Protein AF-A0ABD6FFY5-F1 (afdb_monomer)

Solvent-accessible surface area (backbone atoms only — not comparable to full-atom values): 6289 Å² total; per-residue (Å²): 136,85,85,80,80,79,77,78,77,76,72,80,66,81,62,47,71,41,43,79,46,81,83,83,56,76,57,33,28,36,35,41,38,35,37,79,57,88,78,69,49,78,47,80,49,19,35,42,72,72,16,30,47,76,50,90,58,88,59,41,30,33,35,36,37,37,21,16,77,32,33,36,37,61,43,51,74,64,81,81,51,63,97,59,59,44,56,51,74,33,80,52,71,41,55,71,80,96,42,47,42,48,52,34,30,43,29,41,105

Nearest PDB structures (foldseek):
  3hzb-assembly2_D  TM=5.161E-01  e=3.491E+00  Flavobacterium johnsoniae UW101
  1cdt-assembly1_B  TM=3.710E-01  e=9.692E+00  Naja mossambica
  4k6b-assembly1_C  TM=2.349E-01  e=7.408E+00  Bacteriophage sp.

Radius of gyration: 16.48 Å; Cα contacts (8 Å, |Δi|>4): 232; chains: 1; bounding box: 55×46×29 Å

Organism: NCBI:txid37925

Secondary structure (DSSP, 8-state):
--------------PPBPEEE-S--TTSEEEEEEE-SSSPEEEEEEEESSEEEE---TTEEEEEEE-TTS-EEEEESSSS--SSPBPTT-EEE--SSS--B-EEEEEE-

pLDDT: mean 81.46, std 16.95, range [33.09, 97.5]

Sequence (109 aa):
MAAAVTAAVVNPGTAAAIDQVPCNNNEFVRIEIHHSLWPPRETYWCFANGGEVTWSSSQWWVTQIWTGNNRVQWFGDGRWQPAQPINKWTVFGWPNHPGGVRINGIRIV

Foldseek 3Di:
DDDDDPDPPPDPPQWDAWDWDDPPDLQWKWWFKWFPPPPTDTDIITTDDFGKDFDPDPGIFTFKIQHHVFFKFWDFPVPPGDPGTDHHRDIDGWDPPVTTTGTGMMGTD

Structure (mmCIF, N/CA/C/O backbone):
data_AF-A0ABD6FFY5-F1
#
_entry.id   AF-A0ABD6FFY5-F1
#
loop_
_atom_site.group_PDB
_atom_site.id
_atom_site.type_symbol
_atom_site.label_atom_id
_atom_site.label_alt_id
_atom_site.label_comp_id
_atom_site.label_asym_id
_atom_site.label_entity_id
_atom_site.label_seq_id
_atom_site.pdbx_PDB_ins_code
_atom_site.Cartn_x
_atom_site.Cartn_y
_atom_site.Cartn_z
_atom_site.occupancy
_atom_site.B_iso_or_equiv
_atom_site.auth_seq_id
_atom_site.auth_comp_id
_atom_site.auth_asym_id
_atom_site.auth_atom_id
_atom_site.pdbx_PDB_model_num
ATOM 1 N N . MET A 1 1 ? -38.865 -32.444 5.894 1.00 42.19 1 MET A N 1
ATOM 2 C CA . MET A 1 1 ? -38.832 -31.040 5.430 1.00 42.19 1 MET A CA 1
ATOM 3 C C . MET A 1 1 ? -37.369 -30.638 5.323 1.00 42.19 1 MET A C 1
ATOM 5 O O . MET A 1 1 ? -36.663 -30.773 6.311 1.00 42.19 1 MET A O 1
ATOM 9 N N . ALA A 1 2 ? -36.891 -30.286 4.128 1.00 48.62 2 ALA A N 1
ATOM 10 C CA . ALA A 1 2 ? -35.494 -29.924 3.889 1.00 48.62 2 ALA A CA 1
ATOM 11 C C . ALA A 1 2 ? -35.313 -28.411 4.076 1.00 48.62 2 ALA A C 1
ATOM 13 O O . ALA A 1 2 ? -36.073 -27.631 3.506 1.00 48.62 2 ALA A O 1
ATOM 14 N N . ALA A 1 3 ? -34.336 -28.005 4.887 1.00 53.12 3 ALA A N 1
ATOM 15 C CA . ALA A 1 3 ? -33.973 -26.604 5.066 1.00 53.12 3 ALA A CA 1
ATOM 16 C C . ALA A 1 3 ? -33.052 -26.174 3.916 1.00 53.12 3 ALA A C 1
ATOM 18 O O . ALA A 1 3 ? -31.936 -26.675 3.787 1.00 53.12 3 ALA A O 1
ATOM 19 N N . ALA A 1 4 ? -33.525 -25.260 3.071 1.00 52.44 4 ALA A N 1
ATOM 20 C CA . ALA A 1 4 ? -32.690 -24.612 2.072 1.00 52.44 4 ALA A CA 1
ATOM 21 C C . ALA A 1 4 ? -31.881 -23.502 2.757 1.00 52.44 4 ALA A C 1
ATOM 23 O O . ALA A 1 4 ? -32.440 -22.507 3.214 1.00 52.44 4 ALA A O 1
ATOM 24 N N . VAL A 1 5 ? -30.563 -23.681 2.842 1.00 54.12 5 VAL A N 1
ATOM 25 C CA . VAL A 1 5 ? -29.641 -22.614 3.238 1.00 54.12 5 VAL A CA 1
ATOM 26 C C . VAL A 1 5 ? -29.439 -21.735 2.008 1.00 54.12 5 VAL A C 1
ATOM 28 O O . VAL A 1 5 ? -28.700 -22.091 1.093 1.00 54.12 5 VAL A O 1
ATOM 31 N N . THR A 1 6 ? -30.130 -20.601 1.944 1.00 52.28 6 THR A N 1
ATOM 32 C CA . THR A 1 6 ? -29.824 -19.557 0.962 1.00 52.28 6 THR A CA 1
ATOM 33 C C . THR A 1 6 ? -28.458 -18.976 1.297 1.00 52.28 6 THR A C 1
ATOM 35 O O . THR A 1 6 ? -28.326 -18.162 2.210 1.00 52.28 6 THR A O 1
ATOM 38 N N . ALA A 1 7 ? -27.429 -19.411 0.570 1.00 48.31 7 ALA A N 1
ATOM 39 C CA . ALA A 1 7 ? -26.150 -18.726 0.541 1.00 48.31 7 ALA A CA 1
ATOM 40 C C . ALA A 1 7 ? -26.392 -17.322 -0.028 1.00 48.31 7 ALA A C 1
ATOM 42 O O . ALA A 1 7 ? -26.699 -17.164 -1.210 1.00 48.31 7 ALA A O 1
ATOM 43 N N . ALA A 1 8 ? -26.307 -16.304 0.828 1.00 45.09 8 ALA A N 1
ATOM 44 C CA . ALA A 1 8 ? -26.254 -14.927 0.378 1.00 45.09 8 ALA A CA 1
ATOM 45 C C . ALA A 1 8 ? -24.983 -14.775 -0.465 1.00 45.09 8 ALA A C 1
ATOM 47 O O . ALA A 1 8 ? -23.869 -14.785 0.059 1.00 45.09 8 ALA A O 1
ATOM 48 N N . VAL A 1 9 ? -25.151 -14.689 -1.783 1.00 40.16 9 VAL A N 1
ATOM 49 C CA . VAL A 1 9 ? -24.081 -14.283 -2.688 1.00 40.16 9 VAL A CA 1
ATOM 50 C C . VAL A 1 9 ? -23.808 -12.820 -2.365 1.00 40.16 9 VAL A C 1
ATOM 52 O O . VAL A 1 9 ? -24.548 -11.926 -2.775 1.00 40.16 9 VAL A O 1
ATOM 55 N N . VAL A 1 10 ? -22.785 -12.575 -1.549 1.00 40.97 10 VAL A N 1
ATOM 56 C CA . VAL A 1 10 ? -22.256 -11.232 -1.336 1.00 40.97 10 VAL A CA 1
ATOM 57 C C . VAL A 1 10 ? -21.623 -10.839 -2.662 1.00 40.97 10 VAL A C 1
ATOM 59 O O . VAL A 1 10 ? -20.504 -11.245 -2.958 1.00 40.97 10 VAL A O 1
ATOM 62 N N . ASN A 1 11 ? -22.362 -10.108 -3.496 1.00 33.09 11 ASN A N 1
ATOM 63 C CA . ASN A 1 11 ? -21.766 -9.427 -4.635 1.00 33.09 11 ASN A CA 1
ATOM 64 C C . ASN A 1 11 ? -20.661 -8.527 -4.067 1.00 33.09 11 ASN A C 1
ATOM 66 O O . ASN A 1 11 ? -20.984 -7.641 -3.267 1.00 33.09 11 ASN A O 1
ATOM 70 N N . PRO A 1 12 ? -19.376 -8.726 -4.414 1.00 42.28 12 PRO A N 1
ATOM 71 C CA . PRO A 1 12 ? -18.371 -7.726 -4.121 1.00 42.28 12 PRO A CA 1
ATOM 72 C C . PRO A 1 12 ? -18.740 -6.524 -4.989 1.00 42.28 12 PRO A C 1
ATOM 74 O O . PRO A 1 12 ? -18.438 -6.486 -6.179 1.00 42.28 12 PRO A O 1
ATOM 77 N N . GLY A 1 13 ? -19.508 -5.592 -4.419 1.00 41.56 13 GLY A N 1
ATOM 78 C CA . GLY A 1 13 ? -19.804 -4.322 -5.061 1.00 41.56 13 GLY A CA 1
ATOM 79 C C . GLY A 1 13 ? -18.490 -3.724 -5.543 1.00 41.56 13 GLY A C 1
ATOM 80 O O . GLY A 1 13 ? -17.488 -3.804 -4.829 1.00 41.56 13 GLY A O 1
ATOM 81 N N . THR A 1 14 ? -18.487 -3.195 -6.766 1.00 48.84 14 THR A N 1
ATOM 82 C CA . THR A 1 14 ? -17.362 -2.450 -7.334 1.00 48.84 14 THR A CA 1
ATOM 83 C C . THR A 1 14 ? -16.868 -1.477 -6.273 1.00 48.84 14 THR A C 1
ATOM 85 O O . THR A 1 14 ? -17.600 -0.554 -5.908 1.00 48.84 14 THR A O 1
ATOM 88 N N . ALA A 1 15 ? -15.697 -1.739 -5.693 1.00 56.84 15 ALA A N 1
ATOM 89 C CA . ALA A 1 15 ? -15.162 -0.885 -4.649 1.00 56.84 15 ALA A CA 1
ATOM 90 C C . ALA A 1 15 ? -15.068 0.541 -5.211 1.00 56.84 15 ALA A C 1
ATOM 92 O O . ALA A 1 15 ? -14.604 0.734 -6.335 1.00 56.84 15 ALA A O 1
ATOM 93 N N . ALA A 1 16 ? -15.584 1.524 -4.467 1.00 70.19 16 ALA A N 1
ATOM 94 C CA . ALA A 1 16 ? -15.446 2.925 -4.849 1.00 70.19 16 ALA A CA 1
ATOM 95 C C . ALA A 1 16 ? -13.955 3.251 -5.021 1.00 70.19 16 ALA A C 1
ATOM 97 O O . ALA A 1 16 ? -13.123 2.661 -4.331 1.00 70.19 16 ALA A O 1
ATOM 98 N N . ALA A 1 17 ? -13.609 4.157 -5.936 1.00 78.75 17 ALA A N 1
ATOM 99 C CA . ALA A 1 17 ? -12.226 4.599 -6.059 1.00 78.75 17 ALA A CA 1
ATOM 100 C C . ALA A 1 17 ? -11.782 5.230 -4.732 1.00 78.75 17 ALA A C 1
ATOM 102 O O . ALA A 1 17 ? -12.483 6.074 -4.180 1.00 78.75 17 ALA A O 1
ATOM 103 N N . ILE A 1 18 ? -10.644 4.787 -4.213 1.00 89.94 18 ILE A N 1
ATOM 104 C CA . ILE A 1 18 ? -10.003 5.398 -3.045 1.00 89.94 18 ILE A CA 1
ATOM 105 C C . ILE A 1 18 ? -9.436 6.780 -3.405 1.00 89.94 18 ILE A C 1
ATOM 107 O O . ILE A 1 18 ? -8.951 6.984 -4.521 1.00 89.94 18 ILE A O 1
ATOM 111 N N . ASP A 1 19 ? -9.450 7.719 -2.459 1.00 90.88 19 ASP A N 1
ATOM 112 C CA . ASP A 1 19 ? -8.992 9.084 -2.709 1.00 90.88 19 ASP A CA 1
ATOM 113 C C . ASP A 1 19 ? -7.477 9.196 -2.568 1.00 90.88 19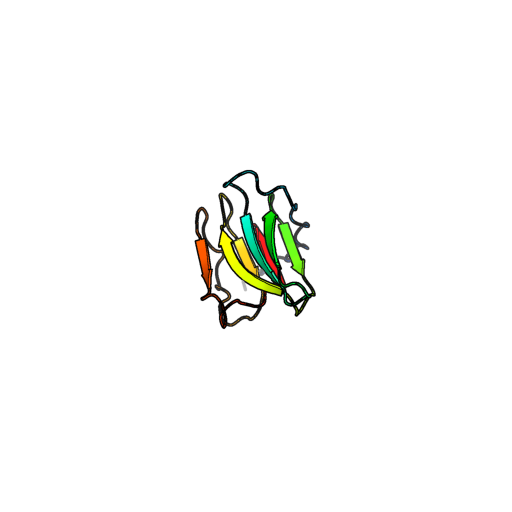 ASP A C 1
ATOM 115 O O . ASP A 1 19 ? -6.920 8.905 -1.507 1.00 90.88 19 ASP A O 1
ATOM 119 N N . GLN A 1 20 ? -6.802 9.674 -3.616 1.00 92.25 20 GLN A N 1
ATOM 120 C CA . GLN A 1 20 ? -5.398 10.068 -3.521 1.00 92.25 20 GLN A CA 1
ATOM 121 C C . GLN A 1 20 ? -5.296 11.463 -2.895 1.00 92.25 20 GLN A C 1
ATOM 123 O O . GLN A 1 20 ? -5.842 12.437 -3.413 1.00 92.25 20 GLN A O 1
ATOM 128 N N . VAL A 1 21 ? -4.564 11.564 -1.789 1.00 94.12 21 VAL A N 1
ATOM 129 C CA . VAL A 1 21 ? -4.427 12.781 -0.980 1.00 94.12 21 VAL A CA 1
ATOM 130 C C . VAL A 1 21 ? -2.955 13.166 -0.803 1.00 94.12 21 VAL A C 1
ATOM 132 O O . VAL A 1 21 ? -2.063 12.330 -0.981 1.00 94.12 21 VAL A O 1
ATOM 135 N N . PRO A 1 22 ? -2.651 14.424 -0.433 1.00 95.56 22 PRO A N 1
ATOM 136 C CA . PRO A 1 22 ? -1.300 14.804 -0.040 1.00 95.56 22 PRO A CA 1
ATOM 137 C C . PRO A 1 22 ? -0.787 13.974 1.146 1.00 95.56 22 PRO A C 1
ATOM 139 O O . PRO A 1 22 ? -1.519 13.687 2.091 1.00 95.56 22 PRO A O 1
ATOM 142 N N . CYS A 1 23 ? 0.504 13.641 1.140 1.00 94.31 23 CYS A N 1
ATOM 143 C CA . CYS A 1 23 ? 1.170 12.919 2.228 1.00 94.31 23 CYS A CA 1
ATOM 144 C C . CYS A 1 23 ? 1.518 13.820 3.425 1.00 94.31 23 CYS A C 1
ATOM 146 O O . CYS A 1 23 ? 2.678 13.915 3.819 1.00 94.31 23 CYS A O 1
ATOM 148 N N . ASN A 1 24 ? 0.526 14.513 3.984 1.00 95.19 24 ASN A N 1
ATOM 149 C CA . ASN A 1 24 ? 0.699 15.483 5.072 1.00 95.19 24 ASN A CA 1
ATOM 150 C C . ASN A 1 24 ? 0.178 14.997 6.439 1.00 95.19 24 ASN A C 1
ATOM 152 O O . ASN A 1 24 ? 0.283 15.734 7.416 1.00 95.19 24 ASN A O 1
ATOM 156 N N . ASN A 1 25 ? -0.367 13.779 6.521 1.00 93.75 25 ASN A N 1
ATOM 157 C CA . ASN A 1 25 ? -0.879 13.183 7.755 1.00 93.75 25 ASN A CA 1
ATOM 158 C C . ASN A 1 25 ? -0.485 11.695 7.839 1.00 93.75 25 ASN A C 1
ATOM 160 O O . ASN A 1 25 ? -0.589 10.956 6.860 1.00 93.75 25 ASN A O 1
ATOM 164 N N . ASN A 1 26 ? -0.060 11.251 9.024 1.00 94.94 26 ASN A N 1
ATOM 165 C CA . ASN A 1 26 ? 0.300 9.858 9.303 1.00 94.94 26 ASN A CA 1
ATOM 166 C C . ASN A 1 26 ? -0.917 8.930 9.457 1.00 94.94 26 ASN A C 1
ATOM 168 O O . ASN A 1 26 ? -0.742 7.718 9.564 1.00 94.94 26 ASN A O 1
ATOM 172 N N . GLU A 1 27 ? -2.138 9.462 9.464 1.00 96.19 27 GLU A N 1
ATOM 173 C CA . GLU A 1 27 ? -3.366 8.662 9.450 1.00 96.19 27 GLU A CA 1
ATOM 174 C C . GLU A 1 27 ? -3.656 8.034 8.083 1.00 96.19 27 GLU A C 1
ATOM 176 O O . GLU A 1 27 ? -4.388 7.046 8.015 1.00 96.19 27 GLU A O 1
ATOM 181 N N . PHE A 1 28 ? -3.085 8.572 7.005 1.00 97.38 28 PHE A N 1
ATOM 182 C CA . PHE A 1 28 ? -3.310 8.079 5.650 1.00 97.38 28 PHE A CA 1
ATOM 183 C C . PHE A 1 28 ? -2.457 6.855 5.335 1.00 97.38 28 PHE A C 1
ATOM 185 O O . PHE A 1 28 ? -1.361 6.670 5.874 1.00 97.38 28 PHE A O 1
ATOM 192 N N . VAL A 1 29 ? -2.958 6.029 4.418 1.00 97.31 29 VAL A N 1
ATOM 193 C CA . VAL A 1 29 ? -2.150 4.959 3.833 1.00 97.31 29 VAL A CA 1
ATOM 194 C C . VAL A 1 29 ? -1.080 5.614 2.982 1.00 97.31 29 VAL A C 1
ATOM 196 O O . VAL A 1 29 ? -1.419 6.439 2.144 1.00 97.31 29 VAL A O 1
ATOM 199 N N . ARG A 1 30 ? 0.188 5.253 3.165 1.00 97.06 30 ARG A N 1
ATOM 200 C CA . ARG A 1 30 ? 1.305 5.743 2.352 1.00 97.06 30 ARG A CA 1
ATOM 201 C C . ARG A 1 30 ? 2.027 4.575 1.704 1.00 97.06 30 ARG A C 1
ATOM 203 O O . ARG A 1 30 ? 2.494 3.678 2.399 1.00 97.06 30 ARG A O 1
ATOM 210 N N . ILE A 1 31 ? 2.159 4.622 0.388 1.00 93.75 31 ILE A N 1
ATOM 211 C CA . ILE A 1 31 ? 2.877 3.627 -0.407 1.00 93.75 31 ILE A CA 1
ATOM 212 C C . ILE A 1 31 ? 4.150 4.266 -0.939 1.00 93.75 31 ILE A C 1
ATOM 214 O O . ILE A 1 31 ? 4.105 5.355 -1.511 1.00 93.75 31 ILE A O 1
ATOM 218 N N . GLU A 1 32 ? 5.273 3.586 -0.751 1.00 92.25 32 GLU A N 1
ATOM 219 C CA . GLU A 1 32 ? 6.548 3.948 -1.356 1.00 92.25 32 GLU A CA 1
ATOM 220 C C . GLU A 1 32 ? 6.700 3.213 -2.688 1.00 92.25 32 GLU A C 1
ATOM 222 O O . GLU A 1 32 ? 6.933 2.002 -2.728 1.00 92.25 32 GLU A O 1
ATOM 227 N N . ILE A 1 33 ? 6.512 3.950 -3.780 1.00 87.31 33 ILE A N 1
ATOM 228 C CA . ILE A 1 33 ? 6.531 3.419 -5.139 1.00 87.31 33 ILE A CA 1
ATOM 229 C C . ILE A 1 33 ? 7.849 3.770 -5.799 1.00 87.31 33 ILE A C 1
ATOM 231 O O . ILE A 1 33 ? 8.290 4.919 -5.808 1.00 87.31 33 ILE A O 1
ATOM 235 N N . HIS A 1 34 ? 8.424 2.764 -6.427 1.00 85.38 34 HIS A N 1
ATOM 236 C CA . HIS A 1 34 ? 9.632 2.845 -7.213 1.00 85.38 34 HIS A CA 1
ATOM 237 C C . HIS A 1 34 ? 9.305 2.500 -8.660 1.00 85.38 34 HIS A C 1
ATOM 239 O O . HIS A 1 34 ? 8.466 1.636 -8.931 1.00 85.38 34 HIS A O 1
ATOM 245 N N . HIS A 1 35 ? 9.963 3.166 -9.601 1.00 78.12 35 HIS A N 1
ATOM 246 C CA . HIS A 1 35 ? 9.786 2.886 -11.020 1.00 78.12 35 HIS A CA 1
ATOM 247 C C . HIS A 1 35 ? 11.102 2.958 -11.789 1.00 78.12 35 HIS A C 1
ATOM 249 O O . HIS A 1 35 ? 12.019 3.696 -11.433 1.00 78.12 35 HIS A O 1
ATOM 255 N N . SER A 1 36 ? 11.174 2.196 -12.880 1.00 75.31 36 SER A N 1
ATOM 256 C CA . SER A 1 36 ? 12.374 2.057 -13.714 1.00 75.31 36 SER A CA 1
ATOM 257 C C . SER A 1 36 ? 12.474 3.085 -14.846 1.00 75.31 36 SER A C 1
ATOM 259 O O . SER A 1 36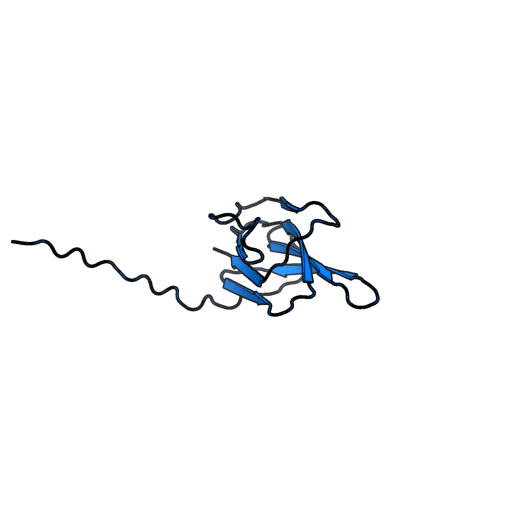 ? 13.388 2.995 -15.666 1.00 75.31 36 SER A O 1
ATOM 261 N N . LEU A 1 37 ? 11.555 4.059 -14.915 1.00 74.06 37 LEU A N 1
ATOM 262 C CA . LEU A 1 37 ? 11.677 5.181 -15.855 1.00 74.06 37 LEU A CA 1
ATOM 263 C C . LEU A 1 37 ? 12.957 5.961 -15.546 1.00 74.06 37 LEU A C 1
ATOM 265 O O . LEU A 1 37 ? 13.337 6.079 -14.388 1.00 74.06 37 LEU A O 1
ATOM 269 N N . TRP A 1 38 ? 13.624 6.485 -16.575 1.00 69.75 38 TRP A N 1
ATOM 270 C CA . TRP A 1 38 ? 14.849 7.262 -16.399 1.00 69.75 38 TRP A CA 1
ATOM 271 C C . TRP A 1 38 ? 14.536 8.759 -16.220 1.00 69.75 38 TRP A C 1
ATOM 273 O O . TRP A 1 38 ? 13.840 9.324 -17.067 1.00 69.75 38 TRP A O 1
ATOM 283 N N . PRO A 1 39 ? 15.076 9.436 -15.187 1.00 74.94 39 PRO A N 1
ATOM 284 C CA . PRO A 1 39 ? 15.857 8.880 -14.076 1.00 74.94 39 PRO A CA 1
ATOM 285 C C . PRO A 1 39 ? 14.965 8.101 -13.088 1.00 74.94 39 PRO A C 1
ATOM 287 O O . PRO A 1 39 ? 13.820 8.518 -12.894 1.00 74.94 39 PRO A O 1
ATOM 290 N N . PRO A 1 40 ? 15.468 7.022 -12.447 1.00 67.38 40 PRO A N 1
ATOM 291 C CA . PRO A 1 40 ? 14.696 6.269 -11.462 1.00 67.38 40 PRO A CA 1
ATOM 292 C C . PRO A 1 40 ? 14.296 7.194 -10.319 1.00 67.38 40 PRO A C 1
ATOM 294 O O . PRO A 1 40 ? 15.115 7.973 -9.819 1.00 67.38 40 PRO A O 1
ATOM 297 N N . ARG A 1 41 ? 13.025 7.138 -9.926 1.00 71.06 41 ARG A N 1
ATOM 298 C CA . ARG A 1 41 ? 12.505 7.947 -8.827 1.00 71.06 41 ARG A CA 1
ATOM 299 C C . ARG A 1 41 ? 11.691 7.097 -7.876 1.00 71.06 41 ARG A C 1
ATOM 301 O O . ARG A 1 41 ? 10.943 6.203 -8.268 1.00 71.06 41 ARG A O 1
ATOM 308 N N . GLU A 1 42 ? 11.820 7.475 -6.620 1.00 80.38 42 GLU A N 1
ATOM 309 C CA . GLU A 1 42 ? 10.949 7.062 -5.538 1.00 80.38 42 GLU A CA 1
ATOM 310 C C . GLU A 1 42 ? 9.840 8.106 -5.414 1.00 80.38 42 GLU A C 1
ATOM 312 O O . GLU A 1 42 ? 10.060 9.311 -5.587 1.00 80.38 42 GLU A O 1
ATOM 317 N N . THR A 1 43 ? 8.612 7.666 -5.184 1.00 87.06 43 THR A N 1
ATOM 318 C CA . THR A 1 43 ? 7.469 8.558 -4.998 1.00 87.06 43 THR A CA 1
ATOM 319 C C . THR A 1 43 ? 6.557 7.998 -3.921 1.00 87.06 43 THR A C 1
ATOM 321 O O . THR A 1 43 ? 6.270 6.804 -3.890 1.00 87.06 43 THR A O 1
ATOM 324 N N . TYR A 1 44 ? 6.083 8.879 -3.044 1.00 92.12 44 TYR A N 1
ATOM 325 C CA . TYR A 1 44 ? 5.108 8.533 -2.020 1.00 92.12 44 TYR A CA 1
ATOM 326 C C . TYR A 1 44 ? 3.709 8.873 -2.505 1.00 92.12 44 TYR A C 1
ATOM 328 O O . TYR A 1 44 ? 3.431 10.033 -2.821 1.00 92.12 44 TYR A O 1
ATOM 336 N N . TRP A 1 45 ? 2.825 7.881 -2.537 1.00 93.00 45 TRP A N 1
ATOM 337 C CA . TRP A 1 45 ? 1.397 8.108 -2.754 1.00 93.00 45 TRP A CA 1
ATOM 338 C C . TRP A 1 45 ? 0.644 7.882 -1.461 1.00 93.00 45 TRP A C 1
ATOM 340 O O . TRP A 1 45 ? 0.837 6.855 -0.808 1.00 93.00 45 TRP A O 1
ATOM 350 N N . CYS A 1 46 ? -0.201 8.848 -1.107 1.00 95.75 46 CYS A N 1
ATOM 351 C CA . CYS A 1 46 ? -1.047 8.753 0.064 1.00 95.75 46 CYS A CA 1
ATOM 352 C C . CYS A 1 46 ? -2.508 8.624 -0.318 1.00 95.75 46 CYS A C 1
ATOM 354 O O . CYS A 1 46 ? -2.965 9.256 -1.269 1.00 95.75 46 CYS A O 1
ATOM 356 N N . PHE A 1 47 ? -3.219 7.795 0.434 1.00 95.69 47 PHE A N 1
ATOM 357 C CA . PHE A 1 47 ? -4.606 7.473 0.176 1.00 95.69 47 PHE A CA 1
ATOM 358 C C . PHE A 1 47 ? -5.453 7.553 1.444 1.00 95.69 47 PHE A C 1
ATOM 360 O O . PHE A 1 47 ? -5.002 7.197 2.540 1.00 95.69 47 PHE A O 1
ATOM 367 N N . ALA A 1 48 ? -6.687 8.011 1.269 1.00 93.44 48 ALA A N 1
ATOM 368 C CA . ALA A 1 48 ? -7.694 8.143 2.310 1.00 93.44 48 ALA A CA 1
ATOM 369 C C . ALA A 1 48 ? -9.050 7.619 1.821 1.00 93.44 48 ALA A C 1
ATOM 371 O O . ALA A 1 48 ? -9.250 7.396 0.629 1.00 93.44 48 ALA A O 1
ATOM 372 N N . ASN A 1 49 ? -9.983 7.481 2.765 1.00 89.44 49 ASN A N 1
ATOM 373 C CA . ASN A 1 49 ? -11.346 6.987 2.560 1.00 89.44 49 ASN A CA 1
ATOM 374 C C . ASN A 1 49 ? -11.427 5.512 2.122 1.00 89.44 49 ASN A C 1
ATOM 376 O O . ASN A 1 49 ? -10.453 4.890 1.710 1.00 89.44 49 ASN A O 1
ATOM 380 N N . GLY A 1 50 ? -12.600 4.907 2.311 1.00 89.31 50 GLY A N 1
ATOM 381 C CA . GLY A 1 50 ? -12.834 3.514 1.931 1.00 89.31 50 GLY A CA 1
ATOM 382 C C . GLY A 1 50 ? -12.920 3.371 0.416 1.00 89.31 50 GLY A C 1
ATOM 383 O O . GLY A 1 50 ? -13.575 4.175 -0.243 1.00 89.31 50 GLY A O 1
ATOM 384 N N . GLY A 1 51 ? -12.289 2.337 -0.134 1.00 91.50 51 GLY A N 1
ATOM 385 C CA . GLY A 1 51 ? -12.255 2.143 -1.577 1.00 91.50 51 GLY A CA 1
ATOM 386 C C . GLY A 1 51 ? -11.087 1.293 -2.045 1.00 91.50 51 GLY A C 1
ATOM 387 O O . GLY A 1 51 ? -10.297 0.801 -1.238 1.00 91.50 51 GLY A O 1
ATOM 388 N N . GLU A 1 52 ? -10.980 1.132 -3.357 1.00 92.56 52 GLU A N 1
ATOM 389 C CA . GLU A 1 52 ? -9.921 0.392 -4.033 1.00 92.56 52 GLU A CA 1
ATOM 390 C C . GLU A 1 52 ? -9.337 1.219 -5.179 1.00 92.56 52 GLU A C 1
ATOM 392 O O . GLU A 1 52 ? -10.049 1.935 -5.882 1.00 92.56 52 GLU A O 1
ATOM 397 N N . VAL A 1 53 ? -8.029 1.107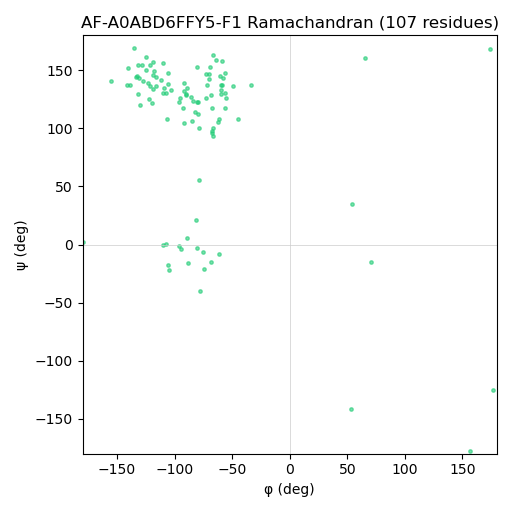 -5.378 1.00 89.25 53 VAL A N 1
ATOM 398 C CA . VAL A 1 53 ? -7.352 1.550 -6.597 1.00 89.25 53 VAL A CA 1
ATOM 399 C C . VAL A 1 53 ? -6.615 0.365 -7.186 1.00 89.25 53 VAL A C 1
ATOM 401 O O . VAL A 1 53 ? -5.982 -0.406 -6.464 1.00 89.25 53 VAL A O 1
ATOM 404 N N . THR A 1 54 ? -6.675 0.247 -8.508 1.00 88.12 54 THR A N 1
ATOM 405 C CA . THR A 1 54 ? -5.887 -0.716 -9.272 1.00 88.12 54 THR A CA 1
ATOM 406 C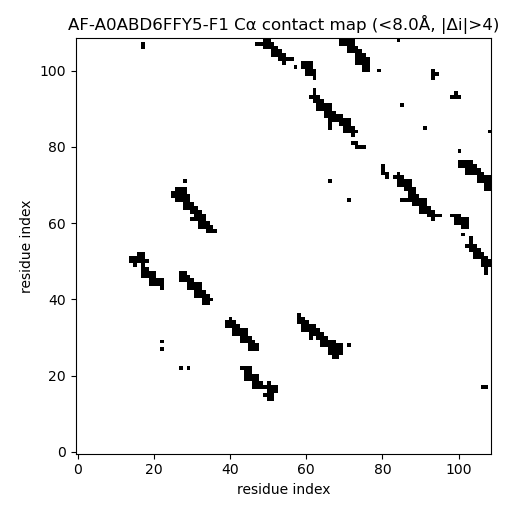 C . THR A 1 54 ? -4.965 0.013 -10.241 1.00 88.12 54 THR A C 1
ATOM 408 O O . THR A 1 54 ? -5.293 1.074 -10.774 1.00 88.12 54 THR A O 1
ATOM 411 N N . TRP A 1 55 ? -3.787 -0.556 -10.460 1.00 83.19 55 TRP A N 1
ATOM 412 C CA . TRP A 1 55 ? -2.774 -0.054 -11.375 1.00 83.19 55 TRP A CA 1
ATOM 413 C C . TRP A 1 55 ? -2.466 -1.121 -12.419 1.00 83.19 55 TRP A C 1
ATOM 415 O O . TRP A 1 55 ? -2.308 -2.299 -12.104 1.00 83.19 55 TRP A O 1
ATOM 425 N N . SER A 1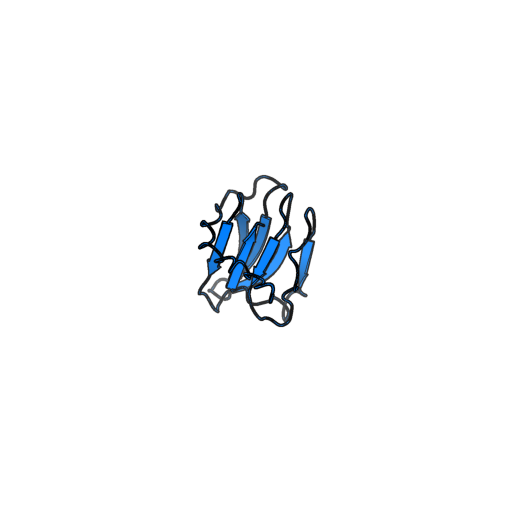 56 ? -2.354 -0.699 -13.677 1.00 73.81 56 SER A N 1
ATOM 426 C CA . SER A 1 56 ? -2.041 -1.579 -14.810 1.00 73.81 56 SER A CA 1
ATOM 427 C C . SER A 1 56 ? -0.547 -1.630 -15.154 1.00 73.81 56 SER A C 1
ATOM 429 O O . SER A 1 56 ? -0.146 -2.374 -16.048 1.00 73.81 56 SER A O 1
ATOM 431 N N . SER A 1 57 ? 0.289 -0.836 -14.478 1.00 68.62 57 SER A N 1
ATOM 432 C CA . SER A 1 57 ? 1.703 -0.686 -14.826 1.00 68.62 57 SER A CA 1
ATOM 433 C C . SER A 1 57 ? 2.548 -1.843 -14.296 1.00 68.62 57 SER A C 1
ATOM 435 O O . SER A 1 57 ? 2.638 -2.069 -13.094 1.00 68.62 57 SER A O 1
ATOM 437 N N . SER A 1 58 ? 3.254 -2.528 -15.195 1.00 69.06 58 SER A N 1
ATOM 438 C CA . SER A 1 58 ? 4.244 -3.558 -14.852 1.00 69.06 58 SER A CA 1
ATOM 439 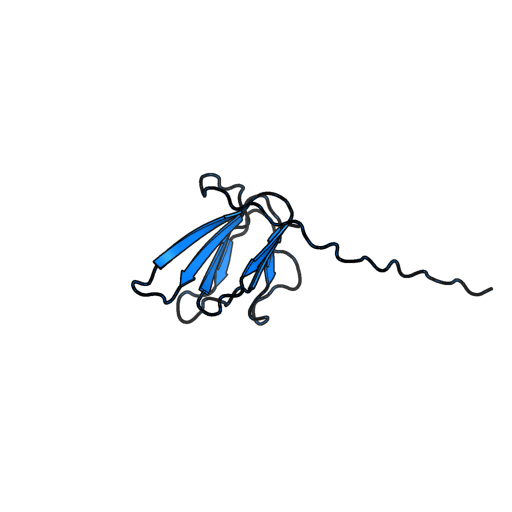C C . SER A 1 58 ? 5.612 -2.991 -14.446 1.00 69.06 58 SER A C 1
ATOM 441 O O . SER A 1 58 ? 6.514 -3.754 -14.095 1.00 69.06 58 SER A O 1
ATOM 443 N N . GLN A 1 59 ? 5.780 -1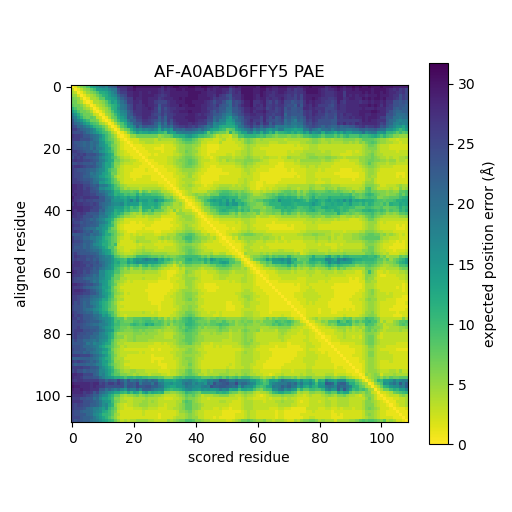.665 -14.511 1.00 74.75 59 GLN A N 1
ATOM 444 C CA . GLN A 1 59 ? 7.052 -0.972 -14.280 1.00 74.75 59 GLN A CA 1
ATOM 445 C C . GLN A 1 59 ? 7.216 -0.448 -12.852 1.00 74.75 59 GLN A C 1
ATOM 447 O O . GLN A 1 59 ? 8.240 0.166 -12.548 1.00 74.75 59 GLN A O 1
ATOM 452 N N . TRP A 1 60 ? 6.213 -0.639 -11.996 1.00 79.75 60 TRP A N 1
ATOM 453 C CA . TRP A 1 60 ? 6.221 -0.138 -10.627 1.00 79.75 60 TRP A CA 1
ATOM 454 C C . TRP A 1 60 ? 6.449 -1.278 -9.643 1.00 79.75 60 TRP A C 1
ATOM 456 O O . TRP A 1 60 ? 5.876 -2.363 -9.779 1.00 79.75 60 TRP A O 1
ATOM 466 N N . TRP A 1 61 ? 7.284 -1.024 -8.642 1.00 83.44 61 TRP A N 1
ATOM 467 C CA . TRP A 1 61 ? 7.424 -1.896 -7.486 1.00 83.44 61 TRP A CA 1
ATOM 468 C C . TRP A 1 61 ? 7.285 -1.098 -6.201 1.00 83.44 61 TRP A C 1
ATOM 470 O O . TRP A 1 61 ? 7.519 0.109 -6.164 1.00 83.44 61 TRP A O 1
ATOM 480 N N . VAL A 1 62 ? 6.880 -1.790 -5.147 1.00 88.00 62 VAL A N 1
ATOM 481 C CA . VAL A 1 62 ? 6.705 -1.215 -3.819 1.00 88.00 62 VAL A CA 1
ATOM 482 C C . VAL A 1 62 ? 7.693 -1.865 -2.868 1.00 88.00 62 VAL A C 1
ATOM 484 O O . VAL A 1 62 ? 7.886 -3.082 -2.884 1.00 88.00 62 VAL A O 1
ATOM 487 N N . THR A 1 63 ? 8.321 -1.039 -2.042 1.00 90.00 63 THR A N 1
ATOM 488 C CA . THR A 1 63 ? 9.220 -1.459 -0.956 1.00 90.00 63 THR A CA 1
ATOM 489 C C . THR A 1 63 ? 8.564 -1.320 0.409 1.00 90.00 63 THR A C 1
ATOM 491 O O . THR A 1 63 ? 8.951 -2.024 1.341 1.00 90.00 63 THR A O 1
ATOM 494 N N . GLN A 1 64 ? 7.538 -0.472 0.533 1.00 92.75 64 GLN A N 1
ATOM 495 C CA . GLN A 1 64 ? 6.865 -0.229 1.799 1.00 92.75 64 GLN A CA 1
ATOM 496 C C . GLN A 1 64 ? 5.417 0.256 1.637 1.00 92.75 64 GLN A C 1
ATOM 498 O O . GLN A 1 64 ? 5.116 1.116 0.808 1.00 92.75 64 GLN A O 1
ATOM 503 N N . ILE A 1 65 ? 4.536 -0.245 2.504 1.00 94.62 65 ILE A N 1
ATOM 504 C CA . ILE A 1 65 ? 3.202 0.294 2.779 1.00 94.62 65 ILE A CA 1
ATOM 505 C C . ILE A 1 65 ? 3.134 0.664 4.261 1.00 94.62 65 ILE A C 1
ATOM 507 O O . ILE A 1 65 ? 3.288 -0.186 5.135 1.00 94.62 65 ILE A O 1
ATOM 511 N N . TRP A 1 66 ? 2.857 1.927 4.555 1.00 97.06 66 TRP A N 1
ATOM 512 C CA . TRP A 1 66 ? 2.399 2.382 5.864 1.00 97.06 66 TRP A CA 1
ATOM 513 C C . TRP A 1 66 ? 0.875 2.459 5.851 1.00 97.06 66 TRP A C 1
ATOM 515 O O . TRP A 1 66 ? 0.304 3.107 4.977 1.00 97.06 66 TRP A O 1
ATOM 525 N N . THR A 1 67 ? 0.202 1.807 6.797 1.00 96.94 67 THR A N 1
ATOM 526 C CA . THR A 1 67 ? -1.267 1.711 6.778 1.00 96.94 67 THR A CA 1
ATOM 527 C C . THR A 1 67 ? -1.995 2.858 7.481 1.00 96.94 67 THR A C 1
ATOM 529 O O . THR A 1 67 ? -3.193 3.043 7.260 1.00 96.94 67 THR A O 1
ATOM 532 N N . GLY A 1 68 ? -1.308 3.649 8.310 1.00 96.56 68 GLY A N 1
ATOM 533 C CA . GLY A 1 68 ? -1.942 4.722 9.082 1.00 96.56 68 GLY A CA 1
ATOM 534 C C . GLY A 1 68 ? -3.132 4.220 9.908 1.00 96.56 68 GLY A C 1
ATOM 535 O O . GLY A 1 68 ? -3.118 3.103 10.419 1.00 96.56 68 GLY A O 1
ATOM 536 N N . ASN A 1 69 ? -4.210 4.993 10.010 1.00 96.88 69 ASN A N 1
ATOM 537 C CA . ASN A 1 69 ? -5.418 4.589 10.742 1.00 96.88 69 ASN A CA 1
ATOM 538 C C . ASN A 1 69 ? -6.350 3.668 9.918 1.00 96.88 69 ASN A C 1
ATOM 540 O O . ASN A 1 69 ? -7.541 3.547 10.219 1.00 96.88 69 ASN A O 1
ATOM 544 N N . ASN A 1 70 ? -5.836 2.999 8.883 1.00 96.44 70 ASN A N 1
ATOM 545 C CA . ASN A 1 70 ? -6.626 2.189 7.958 1.00 96.44 70 ASN A CA 1
ATOM 546 C C . ASN A 1 70 ? -6.209 0.721 8.004 1.00 96.44 70 ASN A C 1
ATOM 548 O O . ASN A 1 70 ? -5.052 0.389 8.256 1.00 96.44 70 ASN A O 1
ATOM 552 N N . ARG A 1 71 ? -7.163 -0.177 7.748 1.00 96.38 71 ARG A N 1
ATOM 553 C CA . ARG A 1 71 ? -6.834 -1.557 7.388 1.00 96.38 71 ARG A CA 1
ATOM 554 C C . ARG A 1 71 ? -6.685 -1.618 5.878 1.00 96.38 71 ARG A C 1
ATOM 556 O O . ARG A 1 71 ? -7.512 -1.060 5.162 1.00 96.38 71 ARG A O 1
ATOM 563 N N . VAL A 1 72 ? -5.633 -2.277 5.404 1.00 96.12 72 VAL A N 1
ATOM 564 C CA . VAL A 1 72 ? -5.268 -2.240 3.982 1.00 96.12 72 VAL A CA 1
ATOM 565 C C . VAL A 1 72 ? -5.058 -3.645 3.454 1.00 96.12 72 VAL A C 1
ATOM 567 O O . VAL A 1 72 ? -4.179 -4.365 3.921 1.00 96.12 72 VAL A O 1
ATOM 570 N N . GLN A 1 73 ? -5.835 -4.028 2.449 1.00 95.00 73 GLN A N 1
ATOM 571 C CA . GLN A 1 73 ? -5.516 -5.171 1.603 1.00 95.00 73 GLN A CA 1
ATOM 572 C C . GLN A 1 73 ? -4.723 -4.665 0.401 1.00 95.00 73 GLN A C 1
ATOM 574 O O . GLN A 1 73 ? -5.134 -3.707 -0.244 1.00 95.00 73 GLN A O 1
ATOM 579 N N . TRP A 1 74 ? -3.608 -5.310 0.073 1.00 91.88 74 TRP A N 1
ATOM 580 C CA . TRP A 1 74 ? -2.925 -5.070 -1.197 1.00 91.88 74 TRP A CA 1
ATOM 581 C C . TRP A 1 74 ? -3.061 -6.280 -2.115 1.00 91.88 74 TRP A C 1
ATOM 583 O O . TRP A 1 74 ? -3.292 -7.401 -1.649 1.00 91.88 74 TRP A O 1
ATOM 593 N N . PHE A 1 75 ? -2.932 -6.028 -3.413 1.00 89.19 75 PHE A N 1
ATOM 594 C CA . PHE A 1 75 ? -3.009 -7.022 -4.478 1.00 89.19 75 PHE A CA 1
ATOM 595 C C . PHE A 1 75 ? -1.773 -6.906 -5.354 1.00 89.19 75 PHE A C 1
ATOM 597 O O . PHE A 1 75 ? -1.336 -5.789 -5.636 1.00 89.19 75 PHE A O 1
ATOM 604 N N . GLY A 1 76 ? -1.212 -8.023 -5.811 1.00 85.00 76 GLY A N 1
ATOM 605 C CA . GLY A 1 76 ? -0.061 -7.963 -6.705 1.00 85.00 76 GLY A CA 1
ATOM 606 C C . GLY A 1 76 ? 0.516 -9.313 -7.081 1.00 85.00 76 GLY A C 1
ATOM 607 O O . GLY A 1 76 ? -0.201 -10.173 -7.583 1.00 85.00 76 GLY A O 1
ATOM 608 N N . ASP A 1 77 ? 1.815 -9.495 -6.848 1.00 77.25 77 ASP A N 1
ATOM 609 C CA . ASP A 1 77 ? 2.576 -10.674 -7.285 1.00 77.25 77 ASP A CA 1
ATOM 610 C C . ASP A 1 77 ? 2.107 -12.029 -6.718 1.00 77.25 77 ASP A C 1
ATOM 612 O O . ASP A 1 77 ? 2.603 -13.075 -7.137 1.00 77.25 77 ASP A O 1
ATOM 616 N N . GLY A 1 78 ? 1.179 -12.022 -5.757 1.00 78.50 78 GLY A N 1
ATOM 617 C CA . GLY A 1 78 ? 0.615 -13.203 -5.108 1.00 78.50 78 GLY A CA 1
ATOM 618 C C . GLY A 1 78 ? 1.578 -13.950 -4.179 1.00 78.50 78 GLY A C 1
ATOM 619 O O . GLY A 1 78 ? 1.125 -14.742 -3.358 1.00 78.50 78 GLY A O 1
ATOM 620 N N . ARG A 1 79 ? 2.890 -13.694 -4.247 1.00 81.88 79 ARG A N 1
ATOM 621 C CA . ARG A 1 79 ? 3.910 -14.384 -3.444 1.00 81.88 79 ARG A CA 1
ATOM 622 C C . ARG A 1 79 ? 3.953 -13.860 -2.015 1.00 81.88 79 ARG A C 1
ATOM 624 O O . ARG A 1 79 ? 4.126 -14.643 -1.085 1.00 81.88 79 ARG A O 1
ATOM 631 N N . TRP A 1 80 ? 3.820 -12.547 -1.855 1.00 81.62 80 TRP A N 1
ATOM 632 C CA . TRP A 1 80 ? 3.895 -11.877 -0.551 1.00 81.62 80 TRP A CA 1
ATOM 633 C C . TRP A 1 80 ? 2.549 -11.326 -0.087 1.00 81.62 80 TRP A C 1
ATOM 635 O O . TRP A 1 80 ? 2.465 -10.714 0.979 1.00 81.62 80 TRP A O 1
ATOM 645 N N . GLN A 1 81 ? 1.506 -11.506 -0.900 1.00 87.69 81 GLN A N 1
ATOM 646 C CA . GLN A 1 81 ? 0.181 -10.980 -0.626 1.00 87.69 81 GLN A CA 1
ATOM 647 C C . GLN A 1 81 ? -0.425 -11.693 0.593 1.00 87.69 81 GLN A C 1
ATOM 649 O O . GLN A 1 81 ? -0.655 -12.903 0.542 1.00 87.69 81 GLN A O 1
ATOM 654 N N . PRO A 1 82 ? -0.720 -10.976 1.690 1.00 87.69 82 PRO A N 1
ATOM 655 C CA . PRO A 1 82 ? -1.355 -11.579 2.842 1.00 87.69 82 PRO A CA 1
ATOM 656 C C . PRO A 1 82 ? -2.805 -11.935 2.502 1.00 87.69 82 PRO A C 1
ATOM 658 O O . PRO A 1 82 ? -3.510 -11.184 1.823 1.00 87.69 82 PRO A O 1
ATOM 661 N N . ALA A 1 83 ? -3.264 -13.073 3.027 1.00 89.12 83 ALA A N 1
ATOM 662 C CA . ALA A 1 83 ? -4.652 -13.518 2.895 1.00 89.12 83 ALA A CA 1
ATOM 663 C C . ALA A 1 83 ? -5.643 -12.639 3.680 1.00 89.12 83 ALA A C 1
ATOM 665 O O . ALA A 1 83 ? -6.850 -12.749 3.485 1.00 89.12 83 ALA A O 1
ATOM 666 N N . GLN A 1 84 ? -5.141 -11.815 4.602 1.00 93.75 84 GLN A N 1
ATOM 667 C CA . GLN A 1 84 ? -5.924 -10.897 5.418 1.00 93.75 84 GLN A CA 1
ATOM 668 C C . GLN A 1 84 ? -5.391 -9.467 5.269 1.00 93.75 84 GLN A C 1
ATOM 670 O O . GLN A 1 84 ? -4.180 -9.293 5.103 1.00 93.75 84 GLN A O 1
ATOM 675 N N . PRO A 1 85 ? -6.258 -8.445 5.407 1.00 95.38 85 PRO A N 1
ATOM 676 C CA . PRO A 1 85 ? -5.834 -7.052 5.375 1.00 95.38 85 PRO A CA 1
ATOM 677 C C . PRO A 1 85 ? -4.810 -6.753 6.471 1.00 95.38 85 PRO A C 1
ATOM 679 O O . PRO A 1 85 ? -4.998 -7.145 7.628 1.00 95.38 85 PRO A O 1
ATOM 682 N N . ILE A 1 86 ? -3.771 -6.001 6.111 1.00 96.25 86 ILE A N 1
ATOM 683 C CA . ILE A 1 86 ? -2.756 -5.476 7.023 1.00 96.25 86 ILE A CA 1
ATOM 684 C C . ILE A 1 86 ? -3.452 -4.591 8.065 1.00 96.25 86 ILE A C 1
ATOM 686 O O . ILE A 1 86 ? -4.356 -3.811 7.745 1.00 96.25 86 ILE A O 1
ATOM 690 N N . ASN A 1 87 ? -3.044 -4.731 9.326 1.00 97.50 87 ASN A N 1
ATOM 691 C CA . ASN A 1 87 ? -3.599 -3.959 10.431 1.00 97.50 87 ASN A CA 1
ATOM 692 C C . ASN A 1 87 ? -3.270 -2.466 10.319 1.00 97.50 87 ASN A C 1
ATOM 694 O O . ASN A 1 87 ? -2.358 -2.051 9.603 1.00 97.50 87 ASN A O 1
ATOM 698 N N . LYS A 1 88 ? -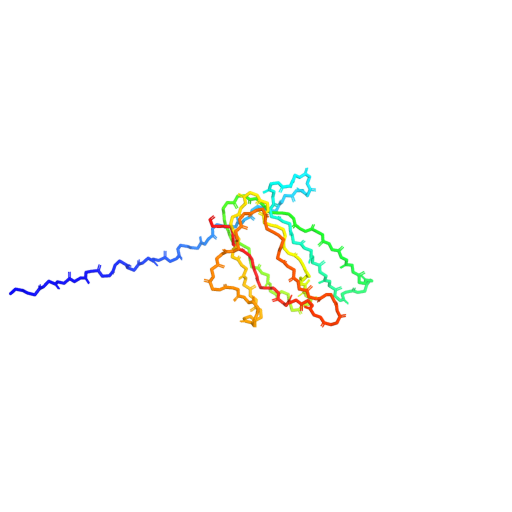4.013 -1.661 11.080 1.00 97.31 88 LYS A N 1
ATOM 699 C CA . LYS A 1 88 ? -3.716 -0.241 11.285 1.00 97.31 88 LYS A CA 1
ATOM 700 C C . LYS A 1 88 ? -2.326 -0.060 11.896 1.00 97.31 88 LYS A C 1
ATOM 702 O O . LYS A 1 88 ? -1.804 -0.971 12.540 1.00 97.31 88 LYS A O 1
ATOM 707 N N . TRP A 1 89 ? -1.760 1.124 11.718 1.00 97.25 89 TRP A N 1
ATOM 708 C CA . TRP A 1 89 ? -0.513 1.577 12.333 1.00 97.25 89 TRP A CA 1
ATOM 709 C C . TRP A 1 89 ? 0.653 0.617 12.094 1.00 97.25 89 TRP A C 1
ATOM 711 O O . TRP A 1 89 ? 1.498 0.410 12.961 1.00 97.25 89 TRP A O 1
ATOM 721 N N . THR A 1 90 ? 0.670 -0.004 10.917 1.00 96.94 90 THR A N 1
ATOM 722 C CA . THR A 1 90 ? 1.620 -1.051 10.560 1.00 96.94 90 THR A CA 1
ATOM 723 C C . THR A 1 90 ? 2.449 -0.599 9.369 1.00 96.94 90 THR A C 1
ATOM 725 O O . THR A 1 90 ? 1.925 -0.090 8.376 1.00 96.94 90 THR A O 1
ATOM 728 N N . VAL A 1 91 ? 3.760 -0.811 9.469 1.00 95.88 91 VAL A N 1
ATOM 729 C CA . VAL A 1 91 ? 4.674 -0.752 8.330 1.00 95.88 91 VAL A CA 1
ATOM 730 C C . VAL A 1 91 ? 4.796 -2.164 7.765 1.00 95.88 91 VAL A C 1
ATOM 732 O O . VAL A 1 91 ? 5.258 -3.072 8.453 1.00 95.88 91 VAL A O 1
ATOM 735 N N . PHE A 1 92 ? 4.373 -2.351 6.521 1.00 93.06 92 PHE A N 1
ATOM 736 C CA . PHE A 1 92 ? 4.551 -3.583 5.764 1.00 93.06 92 PHE A CA 1
ATOM 737 C C . PHE A 1 92 ? 5.622 -3.341 4.704 1.00 93.06 92 PHE A C 1
ATOM 739 O O . PHE A 1 92 ? 5.399 -2.582 3.764 1.00 93.06 92 PHE A O 1
ATOM 746 N N . GLY A 1 93 ? 6.800 -3.929 4.892 1.00 90.69 93 GLY A N 1
ATOM 747 C CA . GLY A 1 93 ? 7.961 -3.701 4.036 1.00 90.69 93 GLY A CA 1
ATOM 748 C C . GLY A 1 93 ? 8.439 -4.966 3.340 1.00 90.69 93 GLY A C 1
ATOM 749 O O . GLY A 1 93 ? 8.228 -6.078 3.827 1.00 90.69 93 GLY A O 1
ATOM 750 N N . TRP A 1 94 ? 9.139 -4.771 2.228 1.00 86.50 94 TRP A N 1
ATOM 751 C CA . TRP A 1 94 ? 9.865 -5.814 1.512 1.00 86.50 94 TRP A CA 1
ATOM 752 C C . TRP A 1 94 ? 11.347 -5.441 1.414 1.00 86.50 94 TRP A C 1
ATOM 754 O O . TRP A 1 94 ? 11.682 -4.255 1.473 1.00 86.50 94 TRP A O 1
ATOM 764 N N . PRO A 1 95 ? 12.256 -6.420 1.278 1.00 75.38 95 PRO A N 1
ATOM 765 C CA . PRO A 1 95 ? 13.678 -6.134 1.118 1.00 75.38 95 PRO A CA 1
ATOM 766 C C . PRO A 1 95 ? 13.913 -5.189 -0.071 1.00 75.38 95 PRO A C 1
ATOM 768 O O . PRO A 1 95 ? 13.459 -5.463 -1.176 1.00 75.38 95 PRO A O 1
ATOM 771 N N . ASN A 1 96 ? 14.607 -4.065 0.125 1.00 64.62 96 ASN A N 1
ATOM 772 C CA . ASN A 1 96 ? 14.955 -3.185 -0.994 1.00 64.62 96 ASN A CA 1
ATOM 773 C C . ASN A 1 96 ? 15.997 -3.872 -1.905 1.00 64.62 96 ASN A C 1
ATOM 775 O O . ASN A 1 96 ? 16.731 -4.751 -1.461 1.00 64.62 96 ASN A O 1
ATOM 779 N N . HIS A 1 97 ? 15.995 -3.505 -3.184 1.00 54.16 97 HIS A N 1
ATOM 780 C CA . HIS A 1 97 ? 16.445 -4.275 -4.344 1.00 54.16 97 HIS A CA 1
ATOM 781 C C . HIS A 1 97 ? 17.647 -5.244 -4.161 1.00 54.16 97 HIS A C 1
ATOM 783 O O . HIS A 1 97 ? 18.681 -4.853 -3.621 1.00 54.16 97 HIS A O 1
ATOM 789 N N . PRO A 1 98 ? 17.564 -6.469 -4.732 1.00 52.50 98 PRO A N 1
ATOM 790 C CA . PRO A 1 98 ? 16.434 -6.986 -5.503 1.00 52.50 98 PRO A CA 1
ATOM 791 C C . PRO A 1 98 ? 15.382 -7.586 -4.563 1.00 52.50 98 PRO A C 1
ATOM 793 O O . PRO A 1 98 ? 15.594 -8.660 -4.013 1.00 52.50 98 PRO A O 1
ATOM 796 N N . GLY A 1 99 ? 14.244 -6.909 -4.362 1.00 65.88 99 GLY A N 1
ATOM 797 C CA . GLY A 1 99 ? 13.240 -7.410 -3.416 1.00 65.88 99 GLY A CA 1
ATOM 798 C C . GLY A 1 99 ? 11.945 -6.613 -3.229 1.00 65.88 99 GLY A C 1
ATOM 799 O O . GLY A 1 99 ? 11.116 -7.044 -2.434 1.00 65.88 99 GLY A O 1
ATOM 800 N N . GLY A 1 100 ? 11.720 -5.511 -3.955 1.00 74.56 100 GLY A N 1
ATOM 801 C CA . GLY A 1 100 ? 10.386 -4.909 -4.004 1.00 74.56 100 GLY A CA 1
ATOM 802 C C . GLY A 1 100 ? 9.373 -5.848 -4.663 1.00 74.56 100 GLY A C 1
ATOM 803 O O . GLY A 1 100 ? 9.747 -6.740 -5.430 1.00 74.56 100 GLY A O 1
ATOM 804 N N . VAL A 1 101 ? 8.088 -5.635 -4.392 1.00 86.19 101 VAL A N 1
ATOM 805 C CA . VAL A 1 101 ? 7.010 -6.430 -4.998 1.00 86.19 101 VAL A CA 1
ATOM 806 C C . VAL A 1 101 ? 6.278 -5.648 -6.068 1.00 86.19 101 VAL A C 1
ATOM 808 O O . VAL A 1 101 ? 6.111 -4.431 -5.975 1.00 86.19 101 VAL A O 1
ATOM 811 N N . ARG A 1 102 ? 5.800 -6.363 -7.086 1.00 85.94 102 ARG A N 1
ATOM 812 C CA . ARG A 1 102 ? 4.845 -5.791 -8.035 1.00 85.94 102 ARG A CA 1
ATOM 813 C C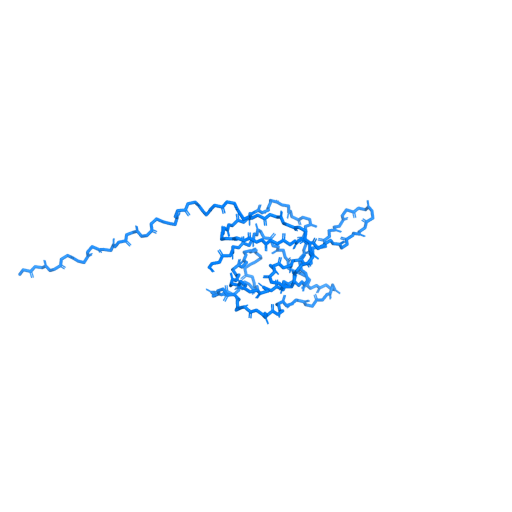 . ARG A 1 102 ? 3.500 -5.669 -7.346 1.00 85.94 102 ARG A C 1
ATOM 815 O O . ARG A 1 102 ? 2.985 -6.654 -6.815 1.00 85.94 102 ARG A O 1
ATOM 822 N N . ILE A 1 103 ? 2.958 -4.461 -7.375 1.00 84.94 103 ILE A N 1
ATOM 823 C CA . ILE A 1 103 ? 1.648 -4.149 -6.828 1.00 84.94 103 ILE A CA 1
ATOM 824 C C . ILE A 1 103 ? 0.679 -3.882 -7.980 1.00 84.94 103 ILE A C 1
ATOM 826 O O . ILE A 1 103 ? 0.995 -3.168 -8.928 1.00 84.94 103 ILE A O 1
ATOM 830 N N . ASN A 1 104 ? -0.509 -4.458 -7.884 1.00 87.38 104 ASN A N 1
ATOM 831 C CA . ASN A 1 104 ? -1.604 -4.286 -8.832 1.00 87.38 104 ASN A CA 1
ATOM 832 C C . ASN A 1 104 ? -2.704 -3.394 -8.256 1.00 87.38 104 ASN A C 1
ATOM 834 O O . ASN A 1 104 ? -3.535 -2.900 -9.007 1.00 87.38 104 ASN A O 1
ATOM 838 N N . GLY A 1 105 ? -2.741 -3.193 -6.940 1.00 90.12 105 GLY A N 1
ATOM 839 C CA . GLY A 1 105 ? -3.739 -2.347 -6.303 1.00 90.12 105 GLY A CA 1
ATOM 840 C C . GLY A 1 105 ? -3.672 -2.377 -4.786 1.00 90.12 105 GLY A C 1
ATOM 841 O O . GLY A 1 105 ? -3.018 -3.242 -4.193 1.00 90.12 105 GLY A O 1
ATOM 842 N N . ILE A 1 106 ? -4.392 -1.449 -4.163 1.00 93.19 106 ILE A N 1
ATOM 843 C CA . ILE A 1 106 ? -4.714 -1.497 -2.736 1.00 93.19 106 ILE A CA 1
ATOM 844 C C . ILE A 1 106 ? -6.196 -1.237 -2.517 1.00 93.19 106 ILE A C 1
ATOM 846 O O . ILE A 1 106 ? -6.839 -0.533 -3.292 1.00 93.19 106 ILE A O 1
ATOM 850 N N . ARG A 1 107 ? -6.702 -1.750 -1.401 1.00 94.62 107 ARG A N 1
ATOM 851 C CA . ARG A 1 107 ? -8.039 -1.497 -0.890 1.00 94.62 107 ARG A CA 1
ATOM 852 C C . ARG A 1 107 ? -7.986 -1.142 0.589 1.00 94.62 107 ARG A C 1
ATOM 854 O O . ARG A 1 107 ? -7.406 -1.891 1.378 1.00 94.62 107 ARG A O 1
ATOM 861 N N . ILE A 1 108 ? -8.636 -0.044 0.964 1.00 95.00 108 ILE A N 1
ATOM 862 C CA . ILE A 1 108 ? -8.952 0.267 2.362 1.00 95.00 108 ILE A CA 1
ATOM 863 C C . ILE A 1 108 ? -10.271 -0.422 2.723 1.00 95.00 108 ILE A C 1
ATOM 865 O O . ILE A 1 108 ? -11.263 -0.284 2.000 1.00 95.00 108 ILE A O 1
ATOM 869 N N . VAL A 1 109 ? -10.255 -1.192 3.816 1.00 90.31 109 VAL A N 1
ATOM 870 C CA . VAL A 1 109 ? -11.383 -2.016 4.296 1.00 90.31 109 VAL A CA 1
ATOM 871 C C . VAL A 1 109 ? -11.970 -1.527 5.609 1.00 90.31 109 VAL A C 1
ATOM 873 O O . VAL A 1 109 ? -11.209 -0.988 6.447 1.00 90.31 109 VAL A O 1
#

InterPro domains:
  IPR011024 Gamma-crystallin-like [SSF49695] (18-102)
  IPR015791 Antimicrobial/protein inhibitor, gamma-crystallin-like [G3DSA:2.60.20.30] (18-109)

Mean predicted aligned error: 8.97 Å